Protein AF-A0A821WXX5-F1 (afdb_monomer)

Foldseek 3Di:
DQVQWDWDQDPNDTDTPGDDDDDPPPVPVVVVCVVVVNDDDDDDQPDWDWDQALVRDIDTHDDDARPVDDPVCSVPSPPD

Secondary structure (DSSP, 8-state):
--TT--EEEETTEEEESS-----TT-HHHHHHHHHTTPPP-PPP--S-EEEE-TTS-EEEE-SSS-TTS-HHHHH-TT--

Mean predicted aligned error: 4.47 Å

Organism: NCBI:txid392032

Structure (mmCIF, N/CA/C/O backbone):
data_AF-A0A821WXX5-F1
#
_entry.id   AF-A0A821WXX5-F1
#
loop_
_atom_site.group_PDB
_atom_site.id
_atom_site.type_symbol
_atom_site.label_atom_id
_atom_site.label_alt_id
_atom_site.label_comp_id
_atom_site.label_asym_id
_atom_site.label_entity_id
_atom_site.label_seq_id
_atom_site.pdbx_PDB_ins_code
_atom_site.Cartn_x
_atom_site.Cartn_y
_atom_site.Cartn_z
_atom_site.occupancy
_atom_site.B_iso_or_equiv
_atom_site.auth_seq_id
_atom_site.auth_comp_id
_atom_site.auth_asym_id
_atom_site.auth_atom_id
_atom_site.pdbx_PDB_model_num
ATOM 1 N N . VAL A 1 1 ? -14.991 -11.985 12.233 1.00 89.31 1 VAL A N 1
ATOM 2 C CA . VAL A 1 1 ? -15.582 -10.848 11.473 1.00 89.31 1 VAL A CA 1
ATOM 3 C C . VAL A 1 1 ? -14.652 -10.469 10.321 1.00 89.31 1 VAL A C 1
ATOM 5 O O . VAL A 1 1 ? -13.560 -11.014 10.271 1.00 89.31 1 VAL A O 1
ATOM 8 N N . GLY A 1 2 ? -15.066 -9.602 9.392 1.00 94.88 2 GLY A N 1
ATOM 9 C CA . GLY A 1 2 ? -14.193 -9.059 8.331 1.00 94.88 2 GLY A CA 1
ATOM 10 C C . GLY A 1 2 ? -14.313 -9.736 6.958 1.00 94.88 2 GLY A C 1
ATOM 11 O O . GLY A 1 2 ? -14.336 -9.057 5.933 1.00 94.88 2 GLY A O 1
ATOM 12 N N . GLY A 1 3 ? -14.489 -11.059 6.900 1.00 97.62 3 GLY A N 1
ATOM 13 C CA . GLY A 1 3 ? -14.647 -11.777 5.629 1.00 97.62 3 GLY A CA 1
ATOM 14 C C . GLY A 1 3 ? -13.392 -11.667 4.756 1.00 97.62 3 GLY A C 1
ATOM 15 O O . GLY A 1 3 ? -12.447 -12.416 4.953 1.00 97.62 3 GLY A O 1
ATOM 16 N N . ARG A 1 4 ? -13.376 -10.726 3.801 1.00 98.06 4 ARG A N 1
ATOM 17 C CA . ARG A 1 4 ? -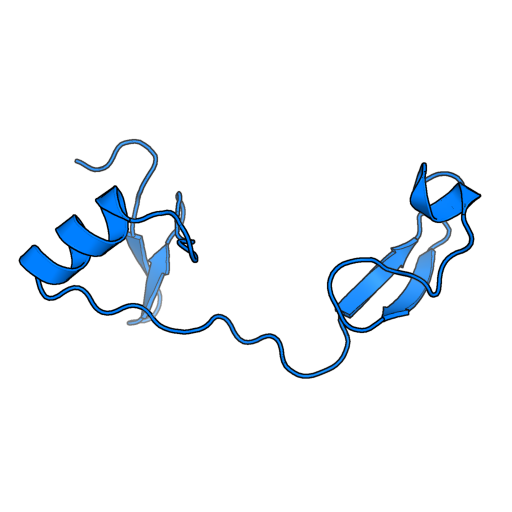12.221 -10.452 2.918 1.00 98.06 4 ARG A CA 1
ATOM 18 C C . ARG A 1 4 ? -11.242 -9.412 3.480 1.00 98.06 4 ARG A C 1
ATOM 20 O O . ARG A 1 4 ? -10.245 -9.111 2.830 1.00 98.06 4 ARG A O 1
ATOM 27 N N . THR A 1 5 ? -11.512 -8.852 4.657 1.00 98.00 5 THR A N 1
ATOM 28 C CA . THR A 1 5 ? -10.550 -8.045 5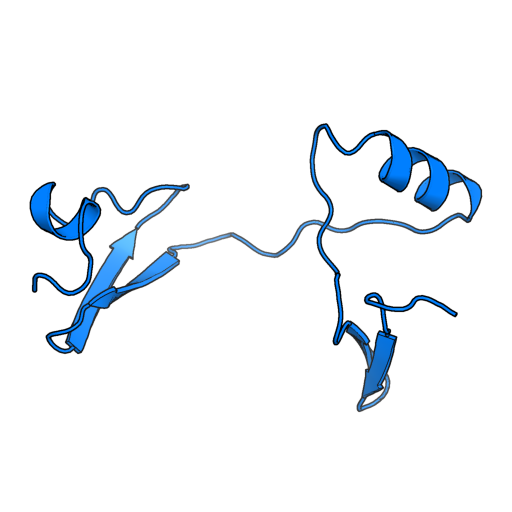.418 1.00 98.00 5 THR A CA 1
ATOM 29 C C . THR A 1 5 ? -10.019 -8.871 6.586 1.00 98.00 5 THR A C 1
ATOM 31 O O . THR A 1 5 ? -10.792 -9.498 7.313 1.00 98.00 5 THR A O 1
ATOM 34 N N . CYS A 1 6 ? -8.696 -8.920 6.735 1.00 97.88 6 CYS A N 1
ATOM 35 C CA . CYS A 1 6 ? -8.032 -9.686 7.783 1.00 97.88 6 CYS A CA 1
ATOM 36 C C . CYS A 1 6 ? -6.667 -9.064 8.084 1.00 97.88 6 CYS A C 1
ATOM 38 O O . CYS A 1 6 ? -5.827 -8.965 7.188 1.00 97.88 6 CYS A O 1
ATOM 40 N N . THR A 1 7 ? -6.473 -8.660 9.336 1.00 97.88 7 THR A N 1
ATOM 41 C CA . THR A 1 7 ? -5.210 -8.142 9.861 1.00 97.88 7 THR A CA 1
ATOM 42 C C . THR A 1 7 ? -4.640 -9.181 10.817 1.00 97.88 7 THR A C 1
ATOM 44 O O . THR A 1 7 ? -5.344 -9.632 11.723 1.00 97.88 7 THR A O 1
ATOM 47 N N . ILE A 1 8 ? -3.384 -9.568 10.616 1.00 97.94 8 ILE A N 1
ATOM 48 C CA . ILE A 1 8 ? -2.649 -10.485 11.493 1.00 97.94 8 ILE A CA 1
ATOM 49 C C . ILE A 1 8 ? -1.522 -9.742 12.204 1.00 97.94 8 ILE A C 1
ATOM 51 O O . ILE A 1 8 ? -1.032 -8.726 11.715 1.00 97.94 8 ILE A O 1
ATOM 55 N N . GLU A 1 9 ? -1.082 -10.266 13.341 1.00 97.88 9 GLU A N 1
ATOM 56 C CA . GLU A 1 9 ? 0.146 -9.809 13.981 1.00 97.88 9 GLU A CA 1
ATOM 57 C C . GLU A 1 9 ? 1.331 -10.633 13.464 1.00 97.88 9 GLU A C 1
ATOM 59 O O . GLU A 1 9 ? 1.335 -11.862 13.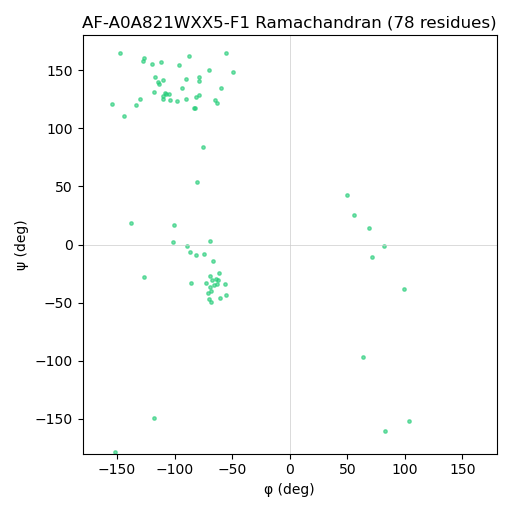535 1.00 97.88 9 GLU A O 1
ATOM 64 N N . TYR A 1 10 ? 2.347 -9.952 12.943 1.00 96.44 10 TYR A N 1
ATOM 65 C CA . TYR A 1 10 ? 3.594 -10.548 12.488 1.00 96.44 10 TYR A CA 1
ATOM 66 C C . TYR A 1 10 ? 4.775 -9.739 13.014 1.00 96.44 10 TYR A C 1
ATOM 68 O O . TYR A 1 10 ? 4.900 -8.554 12.726 1.00 96.44 10 TYR A O 1
ATOM 76 N N . GLN A 1 11 ? 5.650 -10.373 13.798 1.00 95.94 11 GLN A N 1
ATOM 77 C CA . GLN A 1 11 ? 6.847 -9.732 14.363 1.00 95.94 11 GLN A CA 1
ATOM 78 C C . GLN A 1 11 ? 6.559 -8.385 15.064 1.00 95.94 11 GLN A C 1
ATOM 80 O O . GLN A 1 11 ? 7.325 -7.438 14.922 1.00 95.94 11 GLN A O 1
ATOM 85 N N . LYS A 1 12 ? 5.468 -8.301 15.845 1.00 95.75 12 LYS A N 1
ATOM 86 C CA . LYS A 1 12 ? 4.985 -7.078 16.531 1.00 95.75 12 LYS A CA 1
ATOM 87 C C . LYS A 1 12 ? 4.448 -5.981 15.599 1.00 95.75 12 LYS A C 1
ATOM 89 O O . LYS A 1 12 ? 4.264 -4.840 16.021 1.00 95.75 12 LYS A O 1
ATOM 94 N N . HIS A 1 13 ? 4.185 -6.315 14.340 1.00 95.69 13 HIS A N 1
ATOM 95 C CA . HIS A 1 13 ? 3.554 -5.435 13.367 1.00 95.69 13 HIS A CA 1
ATOM 96 C C . HIS A 1 13 ? 2.190 -5.986 12.960 1.00 95.69 13 HIS A C 1
ATOM 98 O O . HIS A 1 13 ? 2.027 -7.185 12.757 1.00 95.69 13 HIS A O 1
ATOM 104 N N . ALA A 1 14 ? 1.211 -5.101 12.810 1.00 96.38 14 ALA A N 1
ATOM 105 C CA . ALA A 1 14 ? -0.059 -5.447 12.190 1.00 96.38 14 ALA A CA 1
ATOM 106 C C . ALA A 1 14 ? 0.112 -5.479 10.663 1.00 96.38 14 ALA A C 1
ATOM 108 O O . ALA A 1 14 ? 0.633 -4.523 10.083 1.00 96.38 14 ALA A O 1
ATOM 109 N N . VAL A 1 15 ? -0.314 -6.567 10.022 1.00 97.44 15 VAL A N 1
ATOM 110 C CA . VAL A 1 15 ? -0.204 -6.775 8.572 1.00 97.44 15 VAL A CA 1
ATOM 111 C C . VAL A 1 15 ? -1.554 -7.196 8.011 1.00 97.44 15 VAL A C 1
ATOM 113 O O . VAL A 1 15 ? -2.141 -8.183 8.455 1.00 97.44 15 VAL A O 1
ATOM 116 N N . ASP A 1 16 ? -2.036 -6.467 7.009 1.00 97.75 16 ASP A N 1
ATOM 117 C CA . ASP A 1 16 ? -3.264 -6.809 6.300 1.00 97.75 16 ASP A CA 1
ATOM 118 C C . ASP A 1 16 ? -2.988 -7.874 5.231 1.00 97.75 16 ASP A C 1
ATOM 120 O O . ASP A 1 16 ? -2.248 -7.638 4.278 1.00 97.75 16 ASP A O 1
ATOM 124 N N . ILE A 1 17 ? -3.608 -9.046 5.379 1.00 97.38 17 ILE A N 1
ATOM 125 C CA . ILE A 1 17 ? -3.561 -10.153 4.402 1.00 97.38 17 ILE A CA 1
ATOM 126 C C . ILE A 1 17 ? -4.833 -10.230 3.540 1.00 97.38 17 ILE A C 1
ATOM 128 O O . ILE A 1 17 ? -4.991 -11.133 2.722 1.00 97.38 17 ILE A O 1
ATOM 132 N N . GLY A 1 18 ? -5.758 -9.287 3.744 1.00 97.56 18 GLY A N 1
ATOM 133 C CA . GLY A 1 18 ? -6.969 -9.097 2.948 1.00 97.56 18 GLY A CA 1
ATOM 134 C C . GLY A 1 18 ? -6.996 -7.730 2.257 1.00 97.56 18 GLY A C 1
ATOM 135 O O . GLY A 1 18 ? -5.965 -7.155 1.923 1.00 97.56 18 GLY A O 1
ATOM 136 N N . GLY A 1 19 ? -8.192 -7.177 2.046 1.00 97.75 19 GLY A N 1
ATOM 137 C CA . GLY A 1 19 ? -8.338 -5.810 1.533 1.00 97.75 19 GLY A CA 1
ATOM 138 C C . GLY A 1 19 ? -7.798 -4.762 2.515 1.00 97.75 19 GLY A C 1
ATOM 139 O O . GLY A 1 19 ? -8.259 -4.716 3.653 1.00 97.75 19 GLY A O 1
ATOM 140 N N . ALA A 1 20 ? -6.870 -3.917 2.053 1.00 97.88 20 ALA A N 1
ATOM 141 C CA . ALA A 1 20 ? -6.134 -2.965 2.900 1.00 97.88 20 ALA A CA 1
ATOM 142 C C . ALA A 1 20 ? -6.186 -1.499 2.419 1.00 97.88 20 ALA A C 1
ATOM 144 O O . ALA A 1 20 ? -6.078 -0.566 3.212 1.00 97.88 20 ALA A O 1
ATOM 145 N N . TYR A 1 21 ? -6.340 -1.269 1.111 1.00 98.06 21 TYR A N 1
ATOM 146 C CA . TYR A 1 21 ? -6.196 0.065 0.526 1.00 98.06 21 TYR A CA 1
ATOM 147 C C . TY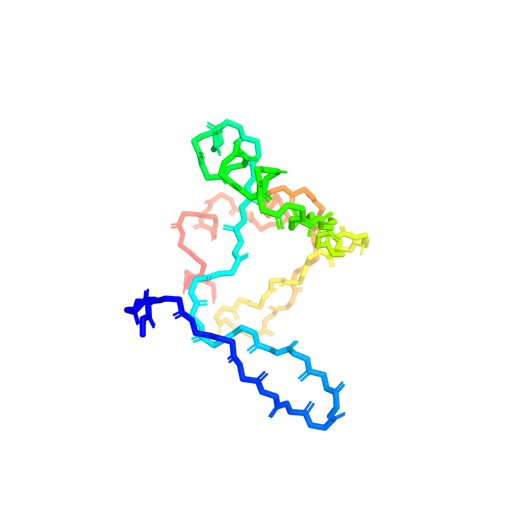R A 1 21 ? -7.529 0.802 0.407 1.00 98.06 21 TYR A C 1
ATOM 149 O O . TYR A 1 21 ? -8.511 0.270 -0.110 1.00 98.06 21 TYR A O 1
ATOM 157 N N . VAL A 1 22 ? -7.518 2.073 0.804 1.00 98.25 22 VAL A N 1
ATOM 158 C CA . VAL A 1 22 ? -8.594 3.040 0.562 1.00 98.25 22 VAL A CA 1
ATOM 159 C C . VAL A 1 22 ? -8.024 4.301 -0.080 1.00 98.25 22 VAL A C 1
ATOM 161 O O . VAL A 1 22 ? -6.833 4.587 0.040 1.00 98.25 22 VAL A O 1
ATOM 164 N N . GLY A 1 23 ? -8.865 5.070 -0.771 1.00 97.94 23 GLY A N 1
ATOM 165 C CA . GLY A 1 23 ? -8.423 6.263 -1.491 1.00 97.94 23 GLY A CA 1
ATOM 166 C C . GLY A 1 23 ? -9.497 7.341 -1.628 1.00 97.94 23 GLY A C 1
ATOM 167 O O . GLY A 1 23 ? -10.615 7.177 -1.125 1.00 97.94 23 GLY A O 1
ATOM 168 N N . PRO A 1 24 ? -9.171 8.455 -2.311 1.00 97.69 24 PRO A N 1
ATOM 169 C CA . PRO A 1 24 ? -10.134 9.503 -2.629 1.00 97.69 24 PRO A CA 1
ATOM 170 C C . PRO A 1 24 ? -11.419 8.937 -3.246 1.00 97.69 24 PRO A C 1
ATOM 172 O O . PRO A 1 24 ? -11.396 7.915 -3.930 1.00 97.69 24 PRO A O 1
ATOM 175 N N . PHE A 1 25 ? -12.544 9.608 -2.990 1.00 98.31 25 PHE A N 1
ATOM 176 C CA . PHE A 1 25 ? -13.898 9.233 -3.429 1.00 98.31 25 PHE A CA 1
ATOM 177 C C . PHE A 1 25 ? -14.523 8.004 -2.743 1.00 98.31 25 PHE A C 1
ATOM 179 O O . PHE A 1 25 ? -15.740 7.825 -2.819 1.00 98.31 25 PHE A O 1
ATOM 186 N N . GLN A 1 26 ? -13.773 7.218 -1.961 1.00 98.44 26 GLN A N 1
ATOM 187 C CA . GLN A 1 26 ? -14.319 6.118 -1.149 1.00 98.44 26 GLN A CA 1
ATOM 188 C C . GLN A 1 26 ? -14.939 6.617 0.174 1.00 98.44 26 GLN A C 1
ATOM 190 O O . GLN A 1 26 ? -14.618 6.172 1.275 1.00 98.44 26 GLN A O 1
ATOM 195 N N . ASN A 1 27 ? -15.867 7.572 0.077 1.00 98.44 27 ASN A N 1
ATOM 196 C CA . ASN A 1 27 ? -16.343 8.371 1.213 1.00 98.44 27 ASN A CA 1
ATOM 197 C C . ASN A 1 27 ? -17.036 7.558 2.318 1.00 98.44 27 ASN A C 1
ATOM 199 O O . ASN A 1 27 ? -16.979 7.936 3.487 1.00 98.44 27 ASN A O 1
ATOM 203 N N . ARG A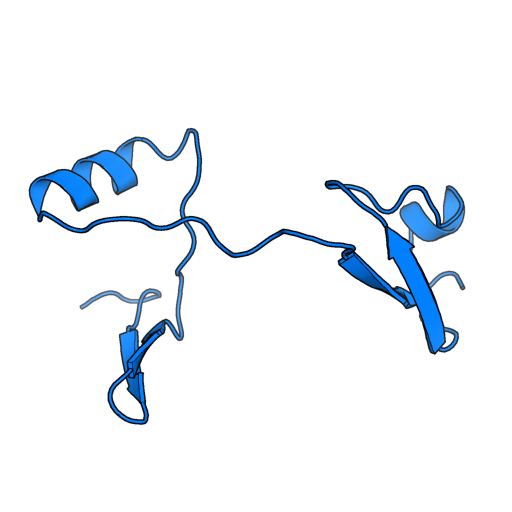 1 28 ? -17.701 6.448 1.970 1.00 98.56 28 ARG A N 1
ATOM 204 C CA . ARG A 1 28 ? -18.458 5.636 2.938 1.00 98.56 28 ARG A CA 1
ATOM 205 C C . ARG A 1 28 ? -17.537 4.929 3.933 1.00 98.56 28 ARG A C 1
ATOM 207 O O . ARG A 1 28 ? -17.752 5.057 5.134 1.00 98.56 28 ARG A O 1
ATOM 214 N N . ILE A 1 29 ? -16.497 4.248 3.444 1.00 98.19 29 ILE A N 1
ATOM 215 C CA . ILE A 1 29 ? -15.536 3.549 4.308 1.00 98.19 29 ILE A CA 1
ATOM 216 C C . ILE A 1 29 ? -14.671 4.540 5.094 1.00 98.19 29 ILE A C 1
ATOM 218 O O . ILE A 1 29 ? -14.434 4.334 6.278 1.00 98.19 29 ILE A O 1
ATOM 222 N N . LEU A 1 30 ? -14.299 5.673 4.486 1.00 98.56 30 LEU A N 1
ATOM 223 C CA . LEU A 1 30 ? -13.546 6.736 5.162 1.00 98.56 30 LEU A CA 1
ATOM 224 C C . LEU A 1 30 ? -14.350 7.443 6.262 1.00 98.56 30 LEU A C 1
ATOM 226 O O . LEU A 1 30 ? -13.776 7.942 7.227 1.00 98.56 30 LEU A O 1
ATOM 230 N N . ARG A 1 31 ? -15.677 7.540 6.125 1.00 98.50 31 ARG A N 1
ATOM 231 C CA . ARG A 1 31 ? -16.540 8.046 7.200 1.00 98.50 31 ARG A CA 1
ATOM 232 C C . ARG A 1 31 ? -16.610 7.048 8.353 1.00 98.50 31 ARG A C 1
ATOM 234 O O . ARG A 1 31 ? -16.419 7.465 9.485 1.00 98.50 31 ARG A O 1
ATOM 241 N N . LEU A 1 32 ? -16.821 5.767 8.049 1.00 98.25 32 LEU A N 1
ATOM 242 C CA . LEU A 1 32 ? -16.879 4.711 9.060 1.00 98.25 32 LEU A CA 1
ATOM 243 C C . LEU A 1 32 ? -15.559 4.606 9.834 1.00 98.25 32 LEU A C 1
ATOM 245 O O . LEU A 1 32 ? -15.565 4.605 11.052 1.00 98.25 32 LEU A O 1
ATOM 249 N N . ALA A 1 33 ? -14.417 4.610 9.143 1.00 98.00 33 ALA A N 1
ATOM 250 C CA . ALA A 1 33 ? -13.106 4.578 9.789 1.00 98.00 33 ALA A CA 1
ATOM 251 C C . ALA A 1 33 ? -12.926 5.726 10.799 1.00 98.00 33 ALA A C 1
ATOM 253 O O . ALA A 1 33 ? -12.471 5.489 11.912 1.00 98.00 33 ALA A O 1
ATOM 254 N N . ARG A 1 34 ? -13.348 6.949 10.444 1.00 97.81 34 ARG A N 1
ATOM 255 C CA . ARG A 1 34 ? -13.287 8.113 11.343 1.00 97.81 34 ARG A CA 1
ATOM 256 C C . ARG A 1 34 ? -14.205 7.996 12.557 1.00 97.81 34 ARG A C 1
ATOM 258 O O . ARG A 1 34 ? -13.838 8.488 13.609 1.00 97.81 34 ARG A O 1
ATOM 265 N N . GLU A 1 35 ? -15.371 7.373 12.412 1.00 98.50 35 GLU A N 1
ATOM 266 C CA . GLU A 1 35 ? -16.305 7.135 13.523 1.00 98.50 35 GLU A CA 1
ATOM 267 C C . GLU A 1 35 ? -15.708 6.204 14.591 1.00 98.50 35 GLU A C 1
ATOM 269 O O . GLU A 1 35 ? -16.013 6.346 15.768 1.00 98.50 35 GLU A O 1
ATOM 274 N N . PHE A 1 36 ? -14.814 5.299 14.183 1.00 98.00 36 PHE A N 1
ATOM 275 C CA . PHE A 1 36 ? -14.085 4.383 15.065 1.00 98.00 36 PHE A CA 1
ATOM 276 C C . PHE A 1 36 ? -12.646 4.842 15.371 1.00 98.00 36 PHE A C 1
ATOM 278 O O . PHE A 1 36 ? -11.822 4.027 15.782 1.00 98.00 36 PHE A O 1
ATOM 285 N N . ASP A 1 37 ? -12.312 6.115 15.126 1.00 98.19 37 ASP A N 1
ATOM 286 C CA . ASP A 1 37 ? -10.972 6.694 15.335 1.00 98.19 37 ASP A CA 1
ATOM 287 C C . ASP A 1 37 ? -9.818 5.964 14.606 1.00 98.19 37 ASP A C 1
ATOM 289 O O . ASP A 1 37 ? -8.641 6.050 14.971 1.00 98.19 37 ASP A O 1
ATOM 293 N N . ILE A 1 38 ? -10.129 5.278 13.502 1.00 97.75 38 ILE A N 1
ATOM 294 C CA . ILE A 1 38 ? -9.148 4.597 12.654 1.00 97.75 38 ILE A CA 1
ATOM 295 C C . ILE A 1 38 ? -8.531 5.613 11.690 1.00 97.75 38 ILE A C 1
ATOM 297 O O . ILE A 1 38 ? -9.197 6.185 10.822 1.00 97.75 38 ILE A O 1
ATOM 301 N N . ARG A 1 39 ? -7.217 5.822 11.815 1.00 97.25 39 ARG A N 1
ATOM 302 C CA . ARG A 1 39 ? -6.453 6.747 10.966 1.00 97.25 39 ARG A CA 1
ATOM 303 C C . ARG A 1 39 ? -5.908 6.052 9.721 1.00 97.25 39 ARG A C 1
ATOM 305 O O . ARG A 1 39 ? -5.422 4.929 9.785 1.00 97.25 39 ARG A O 1
ATOM 312 N N . THR A 1 40 ? -5.912 6.766 8.597 1.00 97.62 40 THR A N 1
ATOM 313 C CA . THR A 1 40 ? -5.257 6.339 7.350 1.00 97.62 40 THR A CA 1
ATOM 314 C C . THR A 1 40 ? -3.871 6.961 7.218 1.00 97.62 40 THR A C 1
ATOM 316 O O . THR A 1 40 ? -3.640 8.073 7.693 1.00 97.62 40 THR A O 1
ATOM 319 N N . TYR A 1 41 ? -2.982 6.314 6.471 1.00 97.25 41 TYR A N 1
ATOM 320 C CA . TYR A 1 41 ? -1.689 6.867 6.073 1.00 97.25 41 TYR A CA 1
ATOM 321 C C . TYR A 1 41 ? -1.515 6.779 4.552 1.00 97.25 41 TYR A C 1
ATOM 323 O O . TYR A 1 41 ? -2.215 6.027 3.874 1.00 97.25 41 TYR A O 1
ATOM 331 N N . ARG A 1 42 ? -0.597 7.576 3.993 1.00 97.19 42 ARG A N 1
ATOM 332 C CA . ARG A 1 42 ? -0.262 7.500 2.565 1.00 97.19 42 ARG A CA 1
ATOM 333 C C . ARG A 1 42 ? 0.722 6.364 2.333 1.00 97.19 4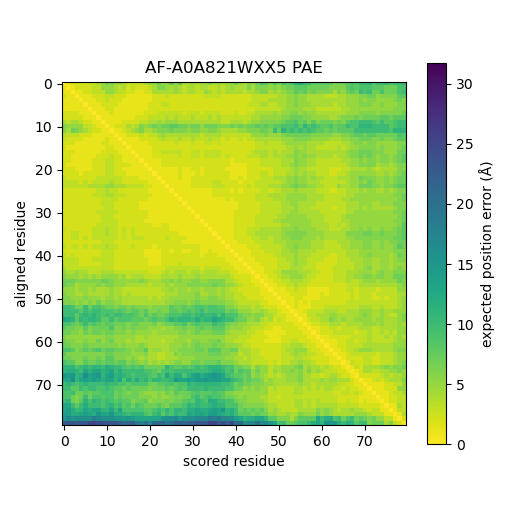2 ARG A C 1
ATOM 335 O O . ARG A 1 42 ? 1.787 6.347 2.945 1.00 97.19 42 ARG A O 1
ATOM 342 N N . VAL A 1 43 ? 0.385 5.469 1.409 1.00 96.75 43 VAL A N 1
ATOM 343 C CA . VAL A 1 43 ? 1.325 4.463 0.906 1.00 96.75 43 VAL A CA 1
ATOM 344 C C . VAL A 1 43 ? 2.523 5.181 0.287 1.00 96.75 43 VAL A C 1
ATOM 346 O O . VAL A 1 43 ? 2.360 6.164 -0.441 1.00 96.75 43 VAL A O 1
ATOM 349 N N . TYR A 1 44 ? 3.728 4.715 0.606 1.00 95.12 44 TYR A N 1
ATOM 350 C CA . TYR A 1 44 ? 4.956 5.287 0.073 1.00 95.12 44 TYR A CA 1
ATOM 351 C C . TYR A 1 44 ? 5.003 5.125 -1.452 1.00 95.12 44 TYR A C 1
ATOM 353 O O . TYR A 1 44 ? 4.943 4.012 -1.963 1.00 95.12 44 TYR A O 1
ATOM 361 N N . ASN A 1 45 ? 5.118 6.241 -2.171 1.00 93.31 45 ASN A N 1
ATOM 362 C CA . ASN A 1 45 ? 5.131 6.273 -3.636 1.00 93.31 45 ASN A CA 1
ATOM 363 C C . ASN A 1 45 ? 6.188 7.233 -4.214 1.00 93.31 45 ASN A C 1
ATOM 365 O O . ASN A 1 45 ? 6.071 7.669 -5.358 1.00 93.31 45 ASN A O 1
ATOM 369 N N . LYS A 1 46 ? 7.198 7.617 -3.423 1.00 93.69 46 LYS A N 1
ATOM 370 C CA . LYS A 1 46 ? 8.289 8.479 -3.899 1.00 93.69 46 LYS A CA 1
ATOM 371 C C . LYS A 1 46 ? 9.296 7.654 -4.706 1.00 93.69 46 LYS A C 1
ATOM 373 O O . LYS A 1 46 ? 9.596 6.524 -4.337 1.00 93.69 46 LYS A O 1
ATOM 378 N N . GLY A 1 47 ? 9.865 8.252 -5.753 1.00 92.94 47 GLY A N 1
ATOM 379 C CA . GLY A 1 47 ? 10.850 7.609 -6.627 1.00 92.94 47 GLY A CA 1
ATOM 380 C C . GLY A 1 47 ? 10.255 7.181 -7.967 1.00 92.94 47 GLY A C 1
ATOM 381 O O . GLY A 1 47 ? 9.319 7.810 -8.460 1.00 92.94 47 GLY A O 1
ATOM 382 N N . LYS A 1 48 ? 10.832 6.138 -8.568 1.00 94.25 48 LYS A N 1
ATOM 383 C CA . LYS A 1 48 ? 10.378 5.568 -9.840 1.00 94.25 48 LYS A CA 1
ATOM 384 C C . LYS A 1 48 ? 9.751 4.198 -9.610 1.00 94.25 48 LYS A C 1
ATOM 386 O O . LYS A 1 48 ? 10.272 3.405 -8.827 1.00 94.25 48 LYS A O 1
ATOM 391 N N . THR A 1 49 ? 8.679 3.913 -10.334 1.00 94.25 49 THR A N 1
ATOM 392 C CA . THR A 1 49 ? 8.103 2.573 -10.427 1.00 94.25 49 THR A CA 1
ATOM 393 C C . THR A 1 49 ? 8.926 1.743 -11.398 1.00 94.25 49 THR A C 1
ATOM 395 O O . THR A 1 49 ? 9.382 2.243 -12.429 1.00 94.25 49 THR A O 1
ATOM 398 N N . ILE A 1 50 ? 9.123 0.474 -11.051 1.00 93.25 50 ILE A N 1
ATOM 399 C CA . ILE A 1 50 ? 9.883 -0.481 -11.848 1.00 93.25 50 ILE A CA 1
ATOM 400 C C . ILE A 1 50 ? 8.915 -1.422 -12.547 1.00 93.25 50 ILE A C 1
ATOM 402 O O . ILE A 1 50 ? 8.112 -2.078 -11.888 1.00 93.25 50 ILE A O 1
ATOM 406 N N . LEU A 1 51 ? 9.017 -1.488 -13.870 1.00 92.06 51 LEU A N 1
ATOM 407 C CA . LEU A 1 51 ? 8.304 -2.447 -14.699 1.00 92.06 51 LEU A CA 1
ATOM 408 C C . LEU A 1 51 ? 9.302 -3.456 -15.268 1.00 92.06 51 LEU A C 1
ATOM 410 O O . LEU A 1 51 ? 10.274 -3.067 -15.919 1.00 92.06 51 LEU A O 1
ATOM 414 N N . THR A 1 52 ? 9.042 -4.738 -15.031 1.00 90.75 52 THR A N 1
ATOM 415 C CA . THR A 1 52 ? 9.773 -5.844 -15.657 1.00 90.75 52 THR A CA 1
ATOM 416 C C . THR A 1 52 ? 8.964 -6.346 -16.845 1.00 90.75 52 THR A C 1
ATOM 418 O O . THR A 1 52 ? 7.793 -6.686 -16.692 1.00 90.75 52 THR A O 1
ATOM 421 N N . LEU A 1 53 ? 9.584 -6.348 -18.021 1.00 88.81 53 LEU A N 1
ATOM 422 C CA . LEU A 1 53 ? 8.996 -6.782 -19.289 1.00 88.81 53 LEU A CA 1
ATOM 423 C C . LEU A 1 53 ? 9.179 -8.294 -19.488 1.00 88.81 53 LEU A C 1
ATOM 425 O O . LEU A 1 53 ? 10.030 -8.900 -18.834 1.00 88.81 53 LEU A O 1
ATOM 429 N N . ALA A 1 54 ? 8.400 -8.904 -20.387 1.00 87.06 54 ALA A N 1
ATOM 430 C CA . ALA A 1 54 ? 8.438 -10.353 -20.605 1.00 87.06 54 ALA A CA 1
ATOM 431 C C . ALA A 1 54 ? 9.802 -10.856 -21.121 1.00 87.06 54 ALA A C 1
ATOM 433 O O . ALA A 1 54 ? 10.275 -11.898 -20.669 1.00 87.06 54 ALA A O 1
ATOM 434 N N . ASN A 1 55 ? 10.508 -10.074 -21.939 1.00 86.75 55 ASN A N 1
ATOM 435 C CA . ASN A 1 55 ? 11.910 -10.327 -22.303 1.00 86.75 55 ASN A CA 1
ATOM 436 C C . ASN A 1 55 ? 12.950 -10.132 -21.184 1.00 86.75 55 ASN A C 1
ATOM 438 O O . ASN A 1 55 ? 14.149 -10.237 -21.437 1.00 86.75 55 ASN A O 1
ATOM 442 N N . GLY A 1 56 ? 12.529 -9.818 -19.959 1.00 87.75 56 GLY A N 1
ATOM 443 C CA . GLY A 1 56 ? 13.419 -9.613 -18.816 1.00 87.75 56 GLY A CA 1
ATOM 444 C C . GLY A 1 56 ? 14.050 -8.222 -18.737 1.00 87.75 56 GLY A C 1
ATOM 445 O O . GLY A 1 56 ? 14.766 -7.937 -17.774 1.00 87.75 56 GLY A O 1
ATOM 446 N N . ASN A 1 57 ? 13.774 -7.325 -19.691 1.00 88.62 57 ASN A N 1
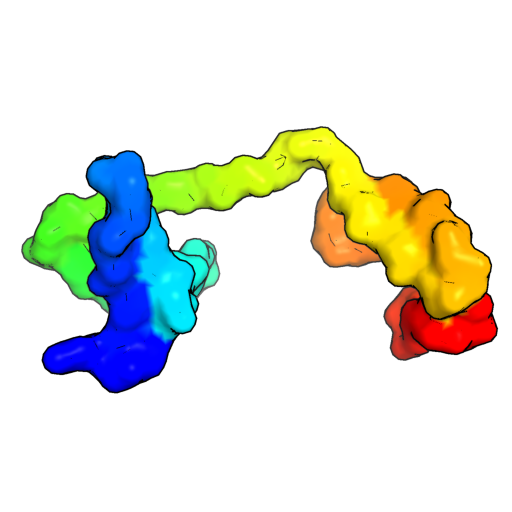ATOM 447 C CA . ASN A 1 57 ? 14.230 -5.941 -19.601 1.00 88.62 57 ASN A CA 1
ATOM 448 C C . ASN A 1 57 ? 13.481 -5.173 -18.507 1.00 88.62 57 ASN A C 1
ATOM 450 O O . ASN A 1 57 ? 12.306 -5.413 -18.216 1.00 88.62 57 ASN A O 1
ATOM 454 N N . ARG A 1 58 ? 14.171 -4.191 -17.925 1.00 91.56 58 ARG A N 1
ATOM 455 C CA . ARG A 1 58 ? 13.640 -3.319 -16.876 1.00 91.56 58 ARG A CA 1
ATOM 456 C C . ARG A 1 58 ? 13.411 -1.916 -17.419 1.00 91.56 58 ARG A C 1
ATOM 458 O O . ARG A 1 58 ? 14.325 -1.314 -17.977 1.00 91.56 58 ARG A O 1
ATOM 465 N N . SER A 1 59 ? 12.223 -1.376 -17.175 1.00 90.94 59 SER A N 1
ATOM 466 C CA . SER A 1 59 ? 11.895 0.024 -17.431 1.00 90.94 59 SER A CA 1
ATOM 467 C C . SER A 1 59 ? 11.553 0.747 -16.131 1.00 90.94 59 SER A C 1
ATOM 469 O O . SER A 1 59 ? 10.948 0.177 -15.220 1.00 90.94 59 SER A O 1
ATOM 471 N N . GLU A 1 60 ? 11.949 2.012 -16.037 1.00 94.25 60 GLU A N 1
ATOM 472 C CA . GLU A 1 60 ? 11.620 2.881 -14.911 1.00 94.25 60 GLU A CA 1
ATOM 473 C C . GLU A 1 60 ? 10.697 4.004 -15.386 1.00 94.25 60 GLU A C 1
ATOM 475 O O . GLU A 1 60 ? 10.924 4.591 -16.447 1.00 94.25 60 GLU A O 1
ATOM 480 N N . TYR A 1 61 ? 9.677 4.335 -14.598 1.00 92.50 61 TYR A N 1
ATOM 481 C CA . TYR A 1 61 ? 8.756 5.426 -14.916 1.00 92.50 61 TYR A CA 1
ATOM 482 C C . TYR A 1 61 ? 8.237 6.125 -13.660 1.00 92.50 61 TYR A C 1
ATOM 484 O O . TYR A 1 61 ? 8.368 5.627 -12.541 1.00 92.50 61 TYR A O 1
ATOM 492 N N . THR A 1 62 ? 7.653 7.305 -13.843 1.00 92.69 62 THR A N 1
ATOM 493 C CA . THR A 1 62 ? 6.955 8.050 -12.791 1.00 92.69 62 THR A CA 1
ATOM 494 C C . THR A 1 62 ? 5.495 8.251 -13.180 1.00 92.69 62 THR A C 1
ATOM 496 O O . THR A 1 62 ? 5.136 8.237 -14.356 1.00 92.69 62 THR A O 1
ATOM 499 N N . GLY A 1 63 ? 4.635 8.441 -12.180 1.00 90.31 63 GLY A N 1
ATOM 500 C CA . GLY A 1 63 ? 3.199 8.587 -12.399 1.00 90.31 63 GLY A CA 1
ATOM 501 C C . GLY A 1 63 ? 2.476 7.248 -12.538 1.00 90.31 63 GLY A C 1
ATOM 502 O O . GLY A 1 63 ? 2.942 6.215 -12.063 1.00 90.31 63 GLY A O 1
ATOM 503 N N . LEU A 1 64 ? 1.283 7.293 -13.132 1.00 89.69 64 LEU A N 1
ATOM 504 C CA . LEU A 1 64 ? 0.354 6.159 -13.157 1.00 89.69 64 LEU A CA 1
ATOM 505 C C . LEU A 1 64 ? 0.610 5.190 -14.315 1.00 89.69 64 LEU A C 1
ATOM 507 O O . LEU A 1 64 ? 0.376 3.995 -14.170 1.00 89.69 64 LEU A O 1
ATOM 511 N N . ILE A 1 65 ? 1.069 5.705 -15.454 1.00 90.44 65 ILE A N 1
ATOM 512 C CA . ILE A 1 65 ? 1.154 4.962 -16.712 1.00 90.44 65 ILE A CA 1
ATOM 513 C C . ILE A 1 65 ? 2.627 4.887 -17.140 1.00 90.44 65 ILE A C 1
ATOM 515 O O . ILE A 1 65 ? 3.291 5.927 -17.149 1.00 90.44 65 ILE A O 1
ATOM 519 N N . PRO A 1 66 ? 3.149 3.701 -17.505 1.00 90.25 66 PRO A N 1
ATOM 520 C CA . PRO A 1 66 ? 4.529 3.538 -17.950 1.00 90.25 66 PRO A CA 1
ATOM 521 C C . PRO A 1 66 ? 4.710 4.065 -19.380 1.00 90.25 66 PRO A C 1
ATOM 523 O O . PRO A 1 66 ? 4.667 3.319 -20.349 1.00 90.25 66 PRO A O 1
ATOM 526 N N . THR A 1 67 ? 4.921 5.374 -19.525 1.00 84.81 67 THR A N 1
ATOM 527 C CA . THR A 1 67 ? 5.096 6.036 -20.834 1.00 84.81 67 THR A CA 1
ATOM 528 C C . THR A 1 67 ? 6.453 5.775 -21.493 1.00 84.81 67 THR A C 1
ATOM 530 O O . THR A 1 67 ? 6.660 6.150 -22.643 1.00 84.81 67 THR A O 1
ATOM 533 N N . SER A 1 68 ? 7.384 5.136 -20.782 1.00 84.06 68 SER A N 1
ATOM 534 C CA . SER A 1 68 ? 8.717 4.770 -21.272 1.00 84.06 68 SER A CA 1
ATOM 535 C C . SER A 1 68 ? 8.742 3.488 -22.111 1.00 84.06 68 SER A C 1
ATOM 537 O O . SER A 1 68 ? 9.771 3.183 -22.710 1.00 84.06 68 SER A O 1
ATOM 539 N N . ILE A 1 69 ? 7.639 2.734 -22.162 1.00 83.81 69 ILE A N 1
ATOM 540 C CA . ILE A 1 69 ? 7.485 1.541 -22.999 1.00 83.81 69 ILE A CA 1
ATOM 541 C C . ILE A 1 69 ? 6.531 1.891 -24.146 1.00 83.81 69 ILE A C 1
ATOM 543 O O . ILE A 1 69 ? 5.497 2.512 -23.919 1.00 83.81 69 ILE A O 1
ATOM 547 N N . GLY A 1 70 ? 6.908 1.600 -25.393 1.00 86.19 70 GLY A N 1
ATOM 548 C CA . GLY A 1 70 ? 6.152 2.040 -26.574 1.00 86.19 70 GLY A CA 1
ATOM 549 C C . GLY A 1 70 ? 4.674 1.615 -26.556 1.00 86.19 70 GLY A C 1
ATOM 550 O O . GLY A 1 70 ? 4.276 0.727 -25.806 1.00 86.19 70 GLY A O 1
ATOM 551 N N . ILE A 1 71 ? 3.845 2.217 -27.417 1.00 88.62 71 ILE A N 1
ATOM 552 C CA . ILE A 1 71 ? 2.379 2.038 -27.382 1.00 88.62 71 ILE A CA 1
ATOM 553 C C . ILE A 1 71 ? 1.922 0.573 -27.491 1.00 88.62 71 ILE A C 1
ATOM 555 O O . ILE A 1 71 ? 0.957 0.189 -26.838 1.00 88.62 71 ILE A O 1
ATOM 559 N N . PHE A 1 72 ? 2.633 -0.266 -28.251 1.00 89.00 72 PHE A N 1
ATOM 560 C CA . PHE A 1 72 ? 2.317 -1.695 -28.364 1.00 89.00 72 PHE A CA 1
ATOM 561 C C . PHE A 1 72 ? 2.575 -2.452 -27.056 1.00 89.00 72 PHE A C 1
ATOM 563 O O . PHE A 1 72 ? 1.747 -3.253 -26.641 1.00 89.00 72 PHE A O 1
ATOM 570 N N . SER A 1 73 ? 3.664 -2.134 -26.358 1.00 88.38 73 SER A N 1
ATOM 571 C CA . SER A 1 73 ? 3.982 -2.704 -25.044 1.00 88.38 73 SER A CA 1
ATOM 572 C C . SER A 1 73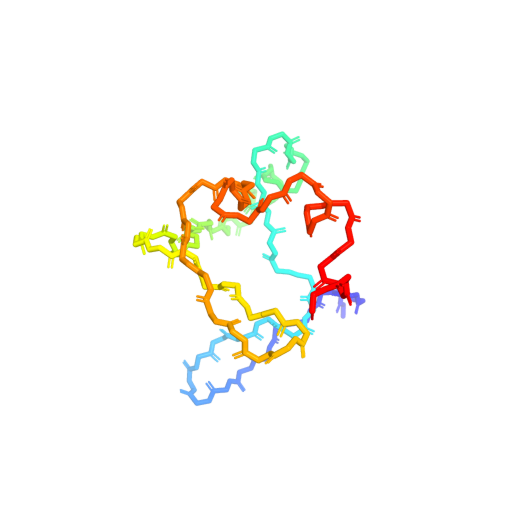 ? 3.036 -2.217 -23.948 1.00 88.38 73 SER A C 1
ATOM 574 O O . SER A 1 73 ? 2.843 -2.900 -22.950 1.00 88.38 73 SER A O 1
ATOM 576 N N . LEU A 1 74 ? 2.455 -1.026 -24.111 1.00 89.00 74 LEU A N 1
ATOM 577 C CA . LEU A 1 74 ? 1.437 -0.521 -23.195 1.00 89.00 74 LEU A CA 1
ATOM 578 C C . LEU A 1 74 ? 0.094 -1.253 -23.366 1.00 89.00 74 LEU A C 1
ATOM 580 O O . LEU A 1 74 ? -0.629 -1.422 -22.387 1.00 89.00 74 LEU A O 1
ATOM 584 N N . LEU A 1 75 ? -0.234 -1.675 -24.593 1.00 90.50 75 LEU A N 1
ATOM 585 C CA . LEU A 1 75 ? -1.415 -2.496 -24.881 1.00 90.50 75 LEU A CA 1
ATOM 586 C C . LEU A 1 75 ? -1.254 -3.926 -24.351 1.00 90.50 75 LEU A C 1
ATOM 588 O O . LEU A 1 75 ? -2.198 -4.468 -23.782 1.00 90.50 75 LEU A O 1
ATOM 592 N N . ASP A 1 76 ? -0.065 -4.510 -24.513 1.00 88.06 76 ASP A N 1
ATOM 593 C CA . ASP A 1 76 ? 0.288 -5.813 -23.952 1.00 88.06 76 ASP A CA 1
ATOM 594 C C . ASP A 1 76 ? 1.758 -5.833 -23.518 1.00 88.06 76 ASP A C 1
ATOM 596 O O . ASP A 1 76 ? 2.680 -5.839 -24.336 1.00 88.06 76 ASP A O 1
ATOM 600 N N . VAL A 1 77 ? 1.984 -5.881 -22.205 1.00 82.62 77 VAL A N 1
ATOM 601 C CA . VAL A 1 77 ? 3.333 -5.934 -21.620 1.00 82.62 77 VAL A CA 1
ATOM 602 C C . VAL A 1 77 ? 4.070 -7.243 -21.928 1.00 82.62 77 VAL A C 1
ATOM 604 O O . VAL A 1 77 ? 5.290 -7.296 -21.767 1.00 82.62 77 VAL A O 1
ATOM 607 N N . ASN A 1 78 ? 3.358 -8.274 -22.403 1.00 81.81 78 ASN A N 1
ATOM 608 C CA . ASN A 1 78 ? 3.938 -9.540 -22.856 1.00 81.81 78 ASN A CA 1
ATOM 609 C C 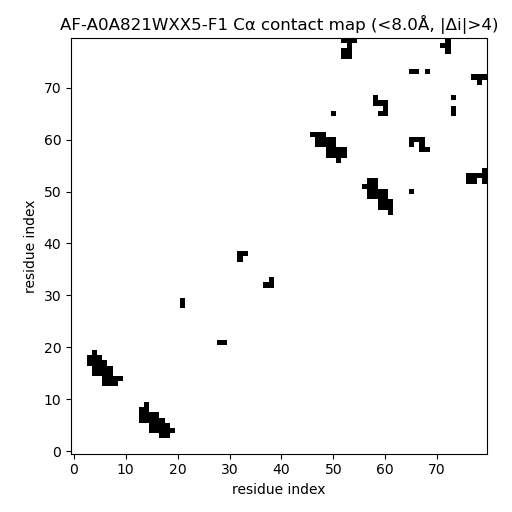. ASN A 1 78 ? 4.364 -9.524 -24.328 1.00 81.81 78 ASN A C 1
ATOM 611 O O . ASN A 1 78 ? 4.964 -10.490 -24.788 1.00 81.81 78 ASN A O 1
ATOM 615 N N . TYR A 1 79 ? 4.069 -8.453 -25.073 1.00 75.94 79 TYR A N 1
ATOM 616 C CA . TYR A 1 79 ? 4.459 -8.329 -26.480 1.00 75.94 79 TYR A CA 1
ATOM 617 C C . TYR A 1 79 ? 5.985 -8.352 -26.690 1.00 75.94 79 TYR A C 1
ATOM 619 O O . TYR A 1 79 ? 6.452 -8.655 -27.787 1.00 75.94 79 TYR A O 1
ATOM 627 N N . LEU A 1 80 ? 6.752 -7.976 -25.659 1.00 63.44 80 LEU A N 1
ATOM 628 C CA . LEU A 1 80 ? 8.192 -7.730 -25.725 1.00 63.44 80 LEU A CA 1
ATOM 629 C C . LEU A 1 80 ? 9.061 -8.872 -25.227 1.00 63.44 80 LEU A C 1
ATOM 631 O O . LEU A 1 80 ? 8.823 -9.369 -24.106 1.00 63.44 80 LEU A O 1
#

InterPro domains:
  IPR036188 FAD/NAD(P)-binding domain superfamily [G3DSA:3.50.50.60] (1-39)
  IPR036188 FAD/NAD(P)-binding domain superfamily [SSF51905] (1-64)
  IPR050703 Flavin Monoamine Oxidase [PTHR43563] (1-79)

Solvent-accessible surface area (backbone atoms only — not comparable to full-atom values): 5352 Å² total; per-residue (Å²): 132,64,84,63,34,45,74,44,81,54,96,94,36,84,44,66,81,36,70,76,87,81,61,88,89,49,58,69,63,58,49,52,33,52,76,70,72,51,81,86,80,81,79,91,74,86,77,67,52,79,46,77,37,65,71,68,51,79,48,69,31,61,86,94,60,64,78,80,47,58,74,66,40,65,76,35,55,71,77,74

pLDDT: mean 93.33, std 6.02, range [63.44, 98.56]

Nearest PDB structures (foldseek):
  2yg5-assembly1_A-2  TM=8.681E-01  e=3.068E-03  Rhodococcus erythropolis
  3rha-assembly1_A  TM=8.590E-01  e=4.563E-03  Paenarthrobacter aurescens TC1
  2yg6-assembly1_A  TM=8.431E-01  e=5.945E-03  Rhodococcus erythropolis
  2yg4-assembly1_A  TM=8.361E-01  e=6.786E-03  Rhodococcus erythropolis

Sequence (80 aa):
VGGRTCTIEYQKHAVDIGGAYVGPFQNRILRLAREFDIRTYRVYNKGKTILTLANGNRSEYTGLIPTSIGIFSLLDVNYL

Radius of gyration: 17.95 Å; Cα contacts (8 Å, |Δi|>4): 71; chains: 1; bounding box: 33×21×45 Å